Protein AF-A0A858B2Z7-F1 (afdb_monomer)

Secondary structure (DSSP, 8-state):
---SSS--TT--------HHHHHHHHH-TTS-HHHHHHHHTS-HHHHHHHHHHH-S-----TTB-TTTSSSB--TT-HHHHHTT--HHHHHHHHHHHHHHHHHHHHHHHHHHHHHHHHH--

Nearest PDB structures (foldseek):
  1hlv-assembly1_A  TM=4.434E-01  e=2.463E+00  Homo sapiens
  6kju-assembly1_B  TM=4.872E-01  e=6.370E+00  Vibrio cholerae

Foldseek 3Di:
DDDPPPPDDDDDPLPPQDPVLLCLQLVCLPDQLPVSCVVVVHDSVNSLVSCQQQNNHDDEDPQAARPPNPHGQDPVDPSSVNNRHHPVVVVVVVVVSVVSVVVVVVVVVVVVVVCVVVVVD

Mean predicted aligned error: 7.77 Å

Structure (mmCIF, N/CA/C/O backbone):
data_AF-A0A858B2Z7-F1
#
_entry.id   AF-A0A858B2Z7-F1
#
loop_
_atom_site.group_PDB
_atom_site.id
_atom_site.type_symbol
_atom_site.label_atom_id
_atom_site.label_alt_id
_atom_site.label_comp_id
_atom_site.label_asym_id
_atom_site.label_entity_id
_atom_site.label_seq_id
_atom_site.pdbx_PDB_ins_code
_atom_site.Cartn_x
_atom_site.Cartn_y
_atom_site.Cartn_z
_atom_site.occupancy
_atom_site.B_iso_or_equiv
_atom_site.auth_seq_id
_atom_site.auth_comp_id
_atom_site.auth_asym_id
_atom_site.auth_atom_id
_atom_site.pdbx_PDB_model_num
ATOM 1 N N . MET A 1 1 ? 9.906 7.154 -37.106 1.00 36.66 1 MET A N 1
ATOM 2 C CA . MET A 1 1 ? 9.265 6.610 -35.890 1.00 36.66 1 MET A CA 1
ATOM 3 C C . MET A 1 1 ? 10.214 5.621 -35.232 1.00 36.66 1 MET A C 1
ATOM 5 O O . MET A 1 1 ? 10.042 4.419 -35.367 1.00 36.66 1 MET A O 1
ATOM 9 N N . ARG A 1 2 ? 11.274 6.141 -34.611 1.00 32.12 2 ARG A N 1
ATOM 10 C CA . ARG A 1 2 ? 12.321 5.376 -33.931 1.00 32.12 2 ARG A CA 1
ATOM 11 C C . ARG A 1 2 ? 12.577 6.045 -32.583 1.00 32.12 2 ARG A C 1
ATOM 13 O O . ARG A 1 2 ? 12.769 7.254 -32.550 1.00 32.12 2 ARG A O 1
ATOM 20 N N . ASP A 1 3 ? 12.542 5.241 -31.527 1.00 36.62 3 ASP A N 1
ATOM 21 C CA . ASP A 1 3 ? 13.436 5.346 -30.371 1.00 36.62 3 ASP A CA 1
ATOM 22 C C . ASP A 1 3 ? 13.453 6.656 -29.569 1.00 36.62 3 ASP A C 1
ATOM 24 O O . ASP A 1 3 ? 14.503 7.248 -29.340 1.00 36.62 3 ASP A O 1
ATOM 28 N N . GLU A 1 4 ? 12.307 7.049 -29.010 1.00 31.25 4 GLU A N 1
ATOM 29 C CA . GLU A 1 4 ? 12.247 8.099 -27.974 1.00 31.25 4 GLU A CA 1
ATOM 30 C C . GLU A 1 4 ? 12.200 7.523 -26.541 1.00 31.25 4 GLU A C 1
ATOM 32 O O . GLU A 1 4 ? 11.668 8.129 -25.618 1.00 31.25 4 GLU A O 1
ATOM 37 N N . TRP A 1 5 ? 12.742 6.317 -26.333 1.00 39.81 5 TRP A N 1
ATOM 38 C CA . TRP A 1 5 ? 12.810 5.665 -25.011 1.00 39.81 5 TRP A CA 1
ATOM 39 C C . TRP A 1 5 ? 14.225 5.622 -24.408 1.00 39.81 5 TRP A C 1
ATOM 41 O O . TRP A 1 5 ? 14.394 5.192 -23.267 1.00 39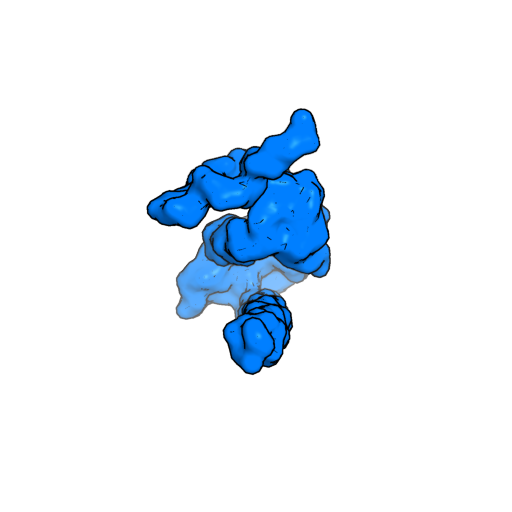.81 5 TRP A O 1
ATOM 51 N N . ALA A 1 6 ? 15.249 6.093 -25.131 1.00 36.28 6 ALA A N 1
ATOM 52 C CA . ALA A 1 6 ? 16.652 5.874 -24.760 1.00 36.28 6 ALA A CA 1
ATOM 53 C C . ALA A 1 6 ? 17.392 7.075 -24.124 1.00 36.28 6 ALA A C 1
ATOM 55 O O . ALA A 1 6 ? 18.530 6.913 -23.687 1.00 36.28 6 ALA A O 1
ATOM 56 N N . LEU A 1 7 ? 16.793 8.267 -23.997 1.00 41.19 7 LEU A N 1
ATOM 57 C CA . LEU A 1 7 ? 17.531 9.479 -23.586 1.00 41.19 7 LEU A CA 1
ATOM 58 C C . LEU A 1 7 ? 16.999 10.162 -22.322 1.00 41.19 7 LEU A C 1
ATOM 60 O O . LEU A 1 7 ? 16.678 11.349 -22.329 1.00 41.19 7 LEU A O 1
ATOM 64 N N . ARG A 1 8 ? 16.977 9.447 -21.188 1.00 36.22 8 ARG A N 1
ATOM 65 C CA . ARG A 1 8 ? 16.956 10.123 -19.875 1.00 36.22 8 ARG A CA 1
ATOM 66 C C . ARG A 1 8 ? 17.483 9.277 -18.711 1.00 36.22 8 ARG A C 1
ATOM 68 O O . ARG A 1 8 ? 16.829 9.102 -17.686 1.00 36.22 8 ARG A O 1
ATOM 75 N N . LYS A 1 9 ? 18.735 8.818 -18.816 1.00 42.41 9 LYS A N 1
ATOM 76 C CA . LYS A 1 9 ? 19.550 8.568 -17.614 1.00 42.41 9 LYS A CA 1
ATOM 77 C C . LYS A 1 9 ? 19.737 9.914 -16.896 1.00 42.41 9 LYS A C 1
ATOM 79 O O . LYS A 1 9 ? 20.405 10.786 -17.436 1.00 42.41 9 LYS A O 1
ATOM 84 N N . GLY A 1 10 ? 19.150 10.104 -15.708 1.00 40.81 10 GLY A N 1
ATOM 85 C CA . GLY A 1 10 ? 19.664 11.122 -14.775 1.00 40.81 10 GLY A CA 1
ATOM 86 C C . GLY A 1 10 ? 18.699 12.007 -13.984 1.00 40.81 10 GLY A C 1
ATOM 87 O O . GLY A 1 10 ? 19.189 12.796 -13.189 1.00 40.81 10 GLY A O 1
ATOM 88 N N . ARG A 1 11 ? 17.368 11.911 -14.102 1.00 43.88 11 ARG A N 1
ATOM 89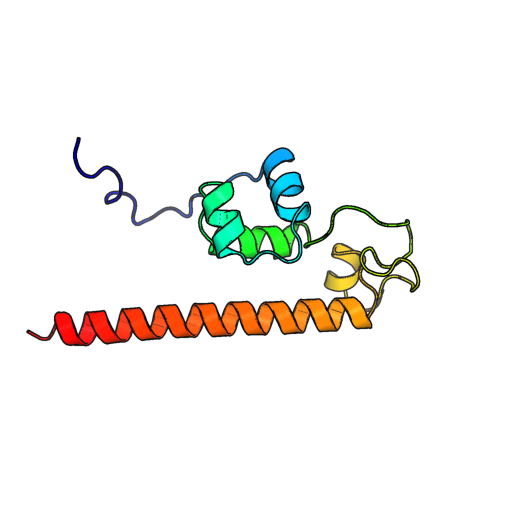 C CA . ARG A 1 11 ? 16.459 12.590 -13.153 1.00 43.88 11 ARG A CA 1
ATOM 90 C C . ARG A 1 11 ? 15.270 11.696 -12.851 1.00 43.88 11 ARG A C 1
ATOM 92 O O . ARG A 1 11 ? 14.510 11.377 -13.757 1.00 43.88 11 ARG A O 1
ATOM 99 N N . SER A 1 12 ? 15.137 11.293 -11.585 1.00 49.38 12 SER A N 1
ATOM 100 C CA . SER A 1 12 ? 13.934 10.654 -11.050 1.00 49.38 12 SER A CA 1
ATOM 101 C C . SER A 1 12 ? 12.730 11.485 -11.484 1.00 49.38 12 SER A C 1
ATOM 103 O O . SER A 1 12 ? 12.541 12.604 -11.006 1.00 49.38 12 SER A O 1
ATOM 105 N N . SER A 1 13 ? 11.972 10.989 -12.462 1.00 49.50 13 SER A N 1
ATOM 106 C CA . SER A 1 13 ? 10.706 11.581 -12.863 1.00 49.50 13 SER A CA 1
ATOM 107 C C . SER A 1 13 ? 9.758 11.375 -11.690 1.00 49.50 13 SER A C 1
ATOM 109 O O . SER A 1 13 ? 9.119 10.328 -11.573 1.00 49.50 13 SER A O 1
ATOM 111 N N . TYR A 1 14 ? 9.741 12.328 -10.762 1.00 54.19 14 TYR A N 1
ATOM 112 C CA . TYR A 1 14 ? 8.773 12.341 -9.682 1.00 54.19 14 TYR A CA 1
ATOM 113 C C . TYR A 1 14 ? 7.405 12.549 -10.329 1.00 54.19 14 TYR A C 1
ATOM 115 O O . TYR A 1 14 ? 7.002 13.674 -10.613 1.00 54.19 14 TYR A O 1
ATOM 123 N N . VAL A 1 15 ? 6.736 11.447 -10.667 1.00 64.38 15 VAL A N 1
ATOM 124 C CA . VAL A 1 15 ? 5.371 11.483 -11.179 1.00 64.38 15 VAL A CA 1
ATOM 125 C C . VAL A 1 15 ? 4.524 12.060 -10.056 1.00 64.38 15 VAL A C 1
ATOM 127 O O . VAL A 1 15 ? 4.416 11.459 -8.984 1.00 64.38 15 VAL A O 1
ATOM 130 N N . LEU A 1 16 ? 3.970 13.250 -10.277 1.00 81.69 16 LEU A N 1
ATOM 131 C CA . LEU A 1 16 ? 2.956 13.802 -9.393 1.00 81.69 16 LEU A CA 1
ATOM 132 C C . LEU A 1 16 ? 1.717 12.918 -9.537 1.00 81.69 16 LEU A C 1
ATOM 134 O O . LEU A 1 16 ? 1.080 12.893 -10.586 1.00 81.69 16 LEU A O 1
ATOM 138 N N . TRP A 1 17 ? 1.428 12.136 -8.500 1.00 90.12 17 TRP A N 1
ATOM 139 C CA . TRP A 1 17 ? 0.250 11.280 -8.457 1.00 90.12 17 TRP A CA 1
ATOM 140 C C . TRP A 1 17 ? -0.993 12.154 -8.339 1.00 90.12 17 TRP A C 1
ATOM 142 O O . TRP A 1 17 ? -1.188 12.804 -7.314 1.00 90.12 17 TRP A O 1
ATOM 152 N N . THR A 1 18 ? -1.807 12.176 -9.393 1.00 93.56 18 THR A N 1
ATOM 153 C CA . THR A 1 18 ? -3.110 12.845 -9.365 1.00 93.56 18 THR A CA 1
ATOM 154 C C . THR A 1 18 ? -4.100 12.029 -8.538 1.00 93.56 18 THR A C 1
ATOM 156 O O . THR A 1 18 ? -3.950 10.811 -8.398 1.00 93.56 18 THR A O 1
ATOM 159 N N . ASP A 1 19 ? -5.150 12.674 -8.034 1.00 92.94 19 ASP A N 1
ATOM 160 C CA . ASP A 1 19 ? -6.201 11.983 -7.280 1.00 92.94 19 ASP A CA 1
ATOM 161 C C . ASP A 1 19 ? -6.843 10.852 -8.088 1.00 92.94 19 ASP A C 1
ATOM 163 O O . ASP A 1 19 ? -7.172 9.806 -7.537 1.00 92.94 19 ASP A O 1
ATOM 167 N N . GLU A 1 20 ? -6.964 11.017 -9.409 1.00 94.06 20 GLU A N 1
ATOM 168 C CA . GLU A 1 20 ? -7.474 9.960 -10.282 1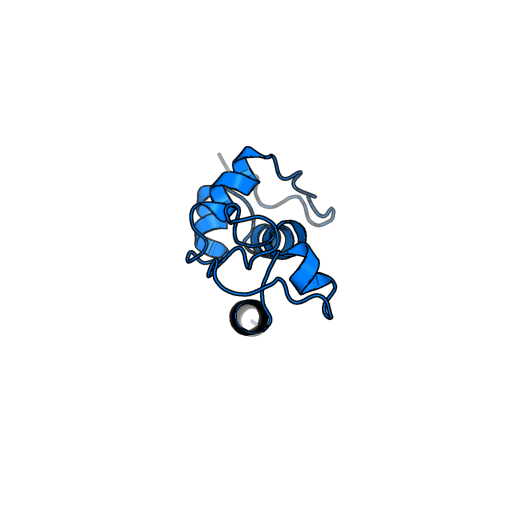.00 94.06 20 GLU A CA 1
ATOM 169 C C . GLU A 1 20 ? -6.539 8.749 -10.321 1.00 94.06 20 GLU A C 1
ATOM 171 O O . GLU A 1 20 ? -6.999 7.618 -10.189 1.00 94.06 20 GLU A O 1
ATOM 176 N N . MET A 1 21 ? -5.224 8.961 -10.419 1.00 95.19 21 MET A N 1
ATOM 177 C CA . MET A 1 21 ? -4.260 7.859 -10.368 1.00 95.19 21 MET A CA 1
ATOM 178 C C . MET A 1 21 ? -4.307 7.135 -9.020 1.00 95.19 21 MET A C 1
ATOM 180 O O . MET A 1 21 ? -4.230 5.906 -8.975 1.00 95.19 21 MET A O 1
ATOM 184 N N . ILE A 1 22 ? -4.454 7.883 -7.922 1.00 95.44 22 ILE A N 1
ATOM 185 C CA . ILE A 1 22 ? -4.566 7.315 -6.574 1.00 95.44 22 ILE A CA 1
ATOM 186 C C . ILE A 1 22 ? -5.840 6.471 -6.468 1.00 95.44 22 ILE A C 1
ATOM 188 O O . ILE A 1 22 ? -5.759 5.311 -6.061 1.00 95.44 22 ILE A O 1
ATOM 192 N N . ARG A 1 23 ? -6.989 7.000 -6.912 1.00 95.56 23 ARG A N 1
ATOM 193 C CA . ARG A 1 23 ? -8.262 6.264 -6.940 1.00 95.56 23 ARG A CA 1
ATOM 194 C C . ARG A 1 23 ? -8.164 4.995 -7.777 1.00 95.56 23 ARG A C 1
ATOM 196 O O . ARG A 1 23 ? -8.551 3.935 -7.302 1.00 95.56 23 ARG A O 1
ATOM 203 N N . ARG A 1 24 ? -7.595 5.071 -8.982 1.00 95.25 24 ARG A N 1
ATOM 204 C CA . ARG A 1 24 ? -7.398 3.912 -9.869 1.00 95.25 24 ARG A CA 1
ATOM 205 C C . ARG A 1 24 ? -6.510 2.843 -9.241 1.00 95.25 24 ARG A C 1
ATOM 207 O O . ARG A 1 24 ? -6.845 1.665 -9.285 1.00 95.25 24 ARG A O 1
ATOM 214 N N . MET A 1 25 ? -5.414 3.246 -8.598 1.00 95.94 25 MET A N 1
ATOM 215 C CA . MET A 1 25 ? -4.543 2.323 -7.866 1.00 95.94 25 MET A CA 1
ATOM 216 C C . MET A 1 25 ? -5.274 1.639 -6.699 1.00 95.94 25 MET A C 1
ATOM 218 O O . MET A 1 25 ? -5.025 0.463 -6.433 1.00 95.94 25 MET A O 1
ATOM 222 N N . GLN A 1 26 ? -6.133 2.370 -5.984 1.00 96.25 26 GLN A N 1
ATOM 223 C CA . GLN A 1 26 ? -6.866 1.871 -4.815 1.00 96.25 26 GLN A CA 1
ATOM 224 C C . GLN A 1 26 ? -8.142 1.097 -5.175 1.00 96.25 26 GLN A C 1
ATOM 226 O O . GLN A 1 26 ? -8.618 0.328 -4.347 1.00 96.25 26 GLN A O 1
ATOM 231 N N . ALA A 1 27 ? -8.669 1.259 -6.392 1.00 95.25 27 ALA A N 1
ATOM 232 C CA . ALA A 1 27 ? -9.825 0.514 -6.894 1.00 95.25 27 ALA A CA 1
ATOM 233 C C . ALA A 1 27 ? -9.541 -0.989 -7.056 1.00 95.25 27 ALA A C 1
ATOM 235 O O . ALA A 1 27 ? -10.466 -1.793 -7.003 1.00 95.25 27 ALA A O 1
ATOM 236 N N . TYR A 1 28 ? -8.267 -1.358 -7.220 1.00 92.31 28 TYR A N 1
ATOM 237 C CA . TYR A 1 28 ? -7.822 -2.739 -7.417 1.00 92.31 28 TYR A CA 1
ATOM 238 C C . TYR A 1 28 ? -6.698 -3.102 -6.429 1.00 92.31 28 TYR A C 1
ATOM 240 O O . TYR A 1 28 ? -5.525 -3.238 -6.810 1.00 92.31 28 TYR A O 1
ATOM 248 N N . PRO A 1 29 ? -7.001 -3.206 -5.121 1.00 93.06 29 PRO A N 1
ATOM 249 C CA . PRO A 1 29 ? -6.000 -3.457 -4.086 1.00 93.06 29 PRO A CA 1
ATOM 250 C C . PRO A 1 29 ? -5.304 -4.821 -4.242 1.00 93.06 29 PRO A C 1
ATOM 252 O O . PRO A 1 29 ? -4.159 -4.998 -3.815 1.00 93.06 29 PRO A O 1
ATOM 255 N N . GLU A 1 30 ? -5.960 -5.799 -4.853 1.00 93.38 30 GLU A N 1
ATOM 256 C CA . GLU A 1 30 ? -5.446 -7.137 -5.130 1.00 93.38 30 GLU A CA 1
ATOM 257 C C . GLU A 1 30 ? -4.412 -7.170 -6.258 1.00 93.38 30 GLU A C 1
ATOM 259 O O . GLU A 1 30 ? -3.480 -7.971 -6.155 1.00 93.38 30 GLU A O 1
ATOM 264 N N . ARG A 1 31 ? -4.516 -6.276 -7.254 1.00 95.12 31 ARG A N 1
ATOM 265 C CA . ARG A 1 31 ? -3.616 -6.238 -8.416 1.00 95.12 31 ARG A CA 1
ATOM 266 C C . ARG A 1 31 ? -2.163 -5.988 -8.030 1.00 95.12 31 ARG A C 1
ATOM 268 O O . ARG A 1 31 ? -1.829 -5.254 -7.084 1.00 95.12 31 ARG A O 1
ATOM 275 N N . THR A 1 32 ? -1.271 -6.578 -8.808 1.00 93.88 32 THR A N 1
ATOM 276 C CA . THR A 1 32 ? 0.171 -6.389 -8.695 1.00 93.88 32 THR A CA 1
ATOM 277 C C . THR A 1 32 ? 0.565 -4.957 -9.061 1.00 93.88 32 THR A C 1
ATOM 279 O O . THR A 1 32 ? -0.150 -4.224 -9.749 1.00 93.88 32 THR A O 1
ATOM 282 N N . ALA A 1 33 ? 1.748 -4.534 -8.611 1.00 93.94 33 ALA A N 1
ATOM 283 C CA . ALA A 1 33 ? 2.288 -3.234 -9.002 1.00 93.94 33 ALA A CA 1
ATOM 284 C C . ALA A 1 33 ? 2.536 -3.132 -10.519 1.00 93.94 33 ALA A C 1
ATOM 286 O O . ALA A 1 33 ? 2.497 -2.030 -11.055 1.00 93.94 33 ALA A O 1
ATOM 287 N N . ALA A 1 34 ? 2.790 -4.256 -11.199 1.00 92.88 34 ALA A N 1
ATOM 288 C CA . ALA A 1 34 ? 3.019 -4.303 -12.640 1.00 92.88 34 ALA A CA 1
ATOM 289 C C . ALA A 1 34 ? 1.734 -4.063 -13.444 1.00 92.88 34 ALA A C 1
ATOM 291 O O . ALA A 1 34 ? 1.750 -3.272 -14.382 1.00 92.88 34 ALA A O 1
ATOM 292 N N . GLU A 1 35 ? 0.619 -4.672 -13.040 1.00 95.25 35 GLU A N 1
ATOM 293 C CA . GLU A 1 35 ? -0.679 -4.486 -13.706 1.00 95.25 35 GLU A CA 1
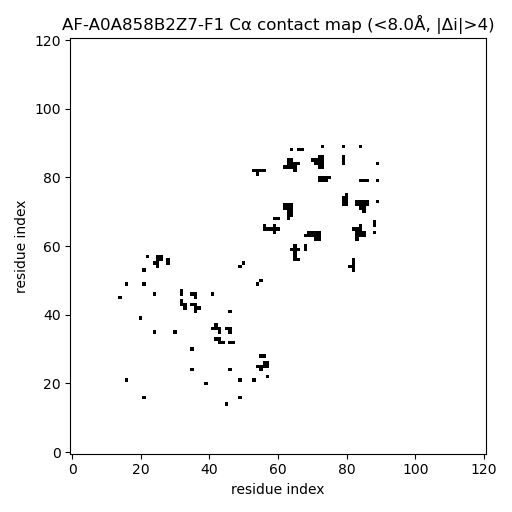ATOM 294 C C . GLU A 1 35 ? -1.166 -3.040 -13.591 1.00 95.25 35 GLU A C 1
ATOM 296 O O . GLU A 1 35 ? -1.517 -2.419 -14.592 1.00 95.25 35 GLU A O 1
ATOM 301 N N . ILE A 1 36 ? -1.102 -2.459 -12.388 1.00 95.94 36 ILE A N 1
ATOM 302 C CA . ILE A 1 36 ? -1.471 -1.051 -12.177 1.00 95.94 36 ILE A CA 1
ATOM 303 C C . ILE A 1 36 ? -0.526 -0.119 -12.940 1.00 95.94 36 ILE A C 1
ATOM 305 O O . ILE A 1 36 ? -0.955 0.891 -13.491 1.00 95.94 36 ILE A O 1
ATOM 309 N N . ALA A 1 37 ? 0.767 -0.441 -12.979 1.00 94.38 37 ALA A N 1
ATOM 310 C CA . ALA A 1 37 ? 1.745 0.343 -13.720 1.00 94.38 37 ALA A CA 1
ATOM 311 C C . ALA A 1 37 ? 1.452 0.354 -15.225 1.00 94.38 37 ALA A C 1
ATOM 313 O O . ALA A 1 37 ? 1.546 1.414 -15.841 1.00 94.38 37 ALA A O 1
ATOM 314 N N . ALA A 1 38 ? 1.054 -0.787 -15.795 1.00 94.50 38 ALA A N 1
ATOM 315 C CA . ALA A 1 38 ? 0.645 -0.883 -17.191 1.00 94.50 38 ALA A CA 1
ATOM 316 C C . ALA A 1 38 ? -0.622 -0.055 -17.470 1.00 94.50 38 ALA A C 1
ATOM 318 O O . ALA A 1 38 ? -0.642 0.713 -18.432 1.00 94.50 38 ALA A O 1
ATOM 319 N N . GLU A 1 39 ? -1.636 -0.145 -16.601 1.00 94.69 39 GLU A N 1
ATOM 320 C CA . GLU A 1 39 ? -2.876 0.640 -16.711 1.00 94.69 39 GLU A CA 1
ATOM 321 C C . GLU A 1 39 ? -2.603 2.151 -16.650 1.00 94.69 39 GLU A C 1
ATOM 323 O O . GLU A 1 39 ? -3.069 2.912 -17.496 1.00 94.69 39 GLU A O 1
ATOM 328 N N . LEU A 1 40 ? -1.800 2.587 -15.676 1.00 93.44 40 LEU A N 1
ATOM 329 C CA . LEU A 1 40 ? -1.509 4.001 -15.425 1.00 93.44 40 LEU A CA 1
ATOM 330 C C . LEU A 1 40 ? -0.331 4.548 -16.242 1.00 93.44 40 LEU A C 1
ATOM 332 O O . LEU A 1 40 ? 0.005 5.724 -16.105 1.00 93.44 40 LEU A O 1
ATOM 336 N N . ARG A 1 41 ? 0.309 3.715 -17.073 1.00 92.50 41 ARG A N 1
ATOM 337 C CA . ARG A 1 41 ? 1.513 4.050 -17.856 1.00 92.50 41 ARG A CA 1
ATOM 338 C C . ARG A 1 41 ? 2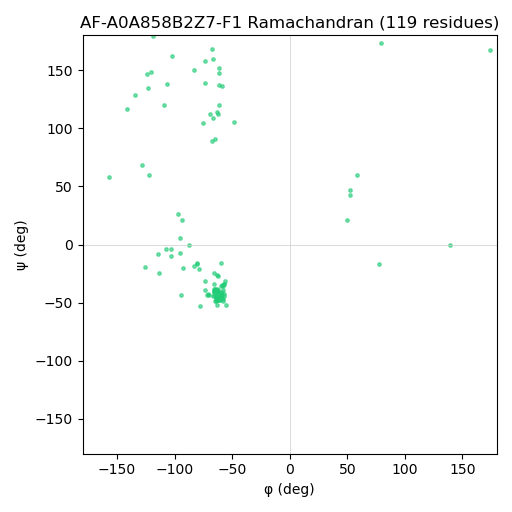.645 4.644 -17.002 1.00 92.50 41 ARG A C 1
ATOM 340 O O . ARG A 1 41 ? 3.315 5.596 -17.398 1.00 92.50 41 ARG A O 1
ATOM 347 N N . VAL A 1 42 ? 2.870 4.069 -15.822 1.00 91.88 42 VAL A N 1
ATOM 348 C CA . VAL A 1 42 ? 3.978 4.411 -14.909 1.00 91.88 42 VAL A CA 1
ATOM 349 C C . VAL A 1 42 ? 4.887 3.202 -14.693 1.00 91.88 42 VAL A C 1
ATOM 351 O O . VAL A 1 42 ? 4.647 2.126 -15.226 1.00 91.88 42 VAL A O 1
ATOM 354 N N . THR A 1 43 ? 5.952 3.342 -13.900 1.00 91.62 43 THR A N 1
ATOM 355 C CA . THR A 1 43 ? 6.786 2.187 -13.534 1.00 91.62 43 THR A CA 1
ATOM 356 C C . THR A 1 43 ? 6.181 1.414 -12.352 1.00 91.62 43 THR A C 1
ATOM 358 O O . THR A 1 43 ? 5.602 2.031 -11.451 1.00 91.62 43 THR A O 1
ATOM 361 N N . PRO A 1 44 ? 6.391 0.086 -12.247 1.00 93.00 44 PRO A N 1
ATOM 362 C CA . PRO A 1 44 ? 5.972 -0.683 -11.068 1.00 93.00 44 PRO A CA 1
ATOM 363 C C . PRO A 1 44 ? 6.556 -0.139 -9.755 1.00 93.00 44 PRO A C 1
ATOM 365 O O . PRO A 1 44 ? 5.917 -0.196 -8.706 1.00 93.00 44 PRO A O 1
ATOM 368 N N . SER A 1 45 ? 7.761 0.447 -9.802 1.00 91.62 45 SER A N 1
ATOM 369 C CA . SER A 1 45 ? 8.361 1.092 -8.629 1.00 91.62 45 SER A CA 1
ATOM 370 C C . SER A 1 45 ? 7.582 2.327 -8.188 1.00 91.62 45 SER A C 1
ATOM 372 O O . SER A 1 45 ? 7.374 2.508 -6.990 1.00 91.62 45 SER A O 1
ATOM 374 N N . ALA A 1 46 ? 7.101 3.145 -9.131 1.00 92.81 46 ALA A N 1
ATOM 375 C CA . ALA A 1 46 ? 6.264 4.298 -8.814 1.00 92.81 46 ALA A CA 1
ATOM 376 C C . ALA A 1 46 ? 4.979 3.873 -8.085 1.00 92.81 46 ALA A C 1
ATOM 378 O O . ALA A 1 46 ? 4.626 4.493 -7.084 1.00 92.81 46 ALA A O 1
ATOM 379 N N . VAL A 1 47 ? 4.339 2.777 -8.511 1.00 94.12 47 VAL A N 1
ATOM 380 C CA . VAL A 1 47 ? 3.150 2.222 -7.836 1.00 94.12 47 VAL A CA 1
ATOM 381 C C . VAL A 1 47 ? 3.474 1.761 -6.414 1.00 94.12 47 VAL A C 1
ATOM 383 O O . VAL A 1 47 ? 2.745 2.090 -5.480 1.00 94.12 47 VAL A O 1
ATOM 386 N N . ARG A 1 48 ? 4.588 1.048 -6.198 1.00 93.50 48 ARG A N 1
ATOM 387 C CA . ARG A 1 48 ? 5.007 0.641 -4.840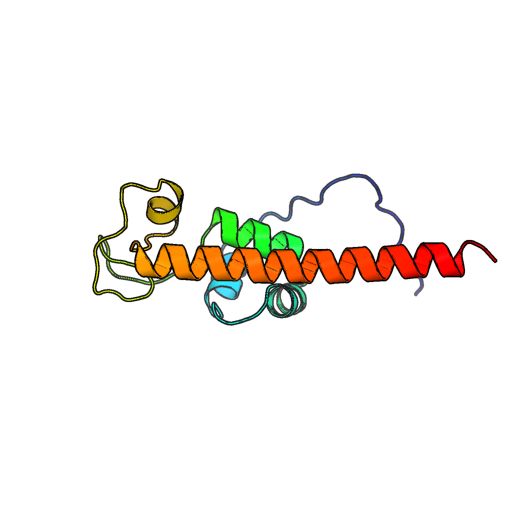 1.00 93.50 48 ARG A CA 1
ATOM 388 C C . ARG A 1 48 ? 5.244 1.846 -3.926 1.00 93.50 48 ARG A C 1
ATOM 390 O O . ARG A 1 48 ? 4.783 1.853 -2.783 1.00 93.50 48 ARG A O 1
ATOM 397 N N . HIS A 1 49 ? 5.911 2.888 -4.426 1.00 92.62 49 HIS A N 1
ATOM 398 C CA . HIS A 1 49 ? 6.111 4.131 -3.674 1.00 92.62 49 HIS A CA 1
ATOM 399 C C . HIS A 1 49 ? 4.791 4.862 -3.396 1.00 92.62 49 HIS A C 1
ATOM 401 O O . HIS A 1 49 ? 4.590 5.364 -2.290 1.00 92.62 49 HIS A O 1
ATOM 407 N N . ALA A 1 50 ? 3.859 4.869 -4.347 1.00 94.00 50 ALA A N 1
ATOM 408 C CA . ALA A 1 50 ? 2.528 5.426 -4.143 1.00 94.00 50 ALA A CA 1
ATOM 409 C C . ALA A 1 50 ? 1.748 4.657 -3.075 1.00 94.00 50 ALA A C 1
ATOM 411 O O . ALA A 1 50 ? 1.240 5.272 -2.142 1.00 94.00 50 ALA A O 1
ATOM 412 N N . ARG A 1 51 ? 1.761 3.320 -3.099 1.00 95.06 51 ARG A N 1
ATOM 413 C CA . ARG A 1 51 ? 1.174 2.485 -2.035 1.00 95.06 51 ARG A CA 1
ATOM 414 C C . ARG A 1 51 ? 1.827 2.739 -0.677 1.00 95.06 51 ARG A C 1
ATOM 416 O O . ARG A 1 51 ? 1.154 2.703 0.349 1.00 95.06 51 ARG A O 1
ATOM 423 N N . GLN A 1 52 ? 3.133 3.004 -0.622 1.00 93.38 52 GLN A N 1
ATOM 424 C CA . GLN A 1 52 ? 3.817 3.432 0.608 1.00 93.38 52 GLN A CA 1
ATOM 425 C C . GLN A 1 52 ? 3.304 4.784 1.117 1.00 93.38 52 GLN A C 1
ATOM 427 O O . GLN A 1 52 ? 3.158 4.991 2.328 1.00 93.38 52 GLN A O 1
ATOM 432 N N . ARG A 1 53 ? 3.009 5.707 0.204 1.00 93.50 53 ARG A N 1
ATOM 433 C CA . ARG A 1 53 ? 2.539 7.044 0.547 1.00 93.50 53 ARG A CA 1
ATOM 434 C C . ARG A 1 53 ? 1.064 7.070 0.939 1.00 93.50 53 ARG A C 1
ATOM 436 O O . ARG A 1 53 ? 0.774 7.578 2.015 1.00 93.50 53 ARG A O 1
ATOM 443 N N . TYR A 1 54 ? 0.186 6.530 0.105 1.00 93.50 54 TYR A N 1
ATOM 444 C CA . TYR A 1 54 ? -1.269 6.687 0.193 1.00 93.50 54 TYR A CA 1
ATOM 445 C C . TYR A 1 54 ? -1.986 5.463 0.771 1.00 93.50 54 TYR A C 1
ATOM 447 O O . TYR A 1 54 ? -3.168 5.533 1.079 1.00 93.50 54 TYR A O 1
ATOM 455 N N . GLY A 1 55 ? -1.283 4.341 0.940 1.00 95.19 55 GLY A N 1
ATOM 456 C CA . GLY A 1 55 ? -1.915 3.072 1.284 1.00 95.19 55 GLY A CA 1
ATOM 457 C C . GLY A 1 55 ? -2.552 2.396 0.069 1.00 95.19 55 GLY A C 1
ATOM 458 O O . GLY A 1 55 ? -2.575 2.930 -1.040 1.00 95.19 55 GLY A O 1
ATOM 459 N N . ARG A 1 56 ? -3.020 1.166 0.281 1.00 95.50 56 ARG A N 1
ATOM 460 C CA . ARG A 1 56 ? -3.595 0.303 -0.762 1.00 95.50 56 ARG A CA 1
ATOM 461 C C . ARG A 1 56 ? -5.118 0.433 -0.878 1.00 95.50 56 ARG A C 1
ATOM 463 O O . ARG A 1 56 ? -5.664 0.095 -1.916 1.00 95.50 56 ARG A O 1
ATOM 470 N N . PHE A 1 57 ? -5.769 0.932 0.166 1.00 95.19 57 PHE A N 1
ATOM 471 C CA . PHE A 1 57 ? -7.222 0.985 0.303 1.00 95.19 57 PHE A CA 1
ATOM 472 C C . PHE A 1 57 ? -7.677 2.438 0.456 1.00 95.19 57 PHE A C 1
ATOM 474 O O . PHE A 1 57 ? -6.933 3.248 1.013 1.00 95.19 57 PHE A O 1
ATOM 481 N N . SER A 1 58 ? -8.874 2.752 -0.038 1.00 90.88 58 SER A N 1
ATOM 482 C CA . SER A 1 58 ? -9.445 4.107 -0.044 1.00 90.88 58 SER A CA 1
ATOM 483 C C . SER A 1 58 ? -10.680 4.274 0.845 1.00 90.88 58 SER A C 1
ATOM 485 O O . SER A 1 58 ? -10.953 5.385 1.286 1.00 90.88 58 SER A O 1
ATOM 487 N N . THR A 1 59 ? -11.417 3.197 1.126 1.00 87.62 59 THR A N 1
ATOM 488 C CA . THR A 1 59 ? -12.736 3.239 1.779 1.00 87.62 59 THR A CA 1
ATOM 489 C C . THR A 1 59 ? -12.771 2.415 3.059 1.00 87.62 59 THR A C 1
ATOM 491 O O . THR A 1 59 ? -12.339 1.267 3.046 1.00 87.62 59 THR A O 1
ATOM 494 N N . GLY A 1 60 ? -13.337 2.962 4.136 1.00 85.12 60 GLY A N 1
ATOM 495 C CA . GLY A 1 60 ? -13.621 2.240 5.381 1.00 85.12 60 GLY A CA 1
ATOM 496 C C . GLY A 1 60 ? -14.142 3.172 6.475 1.00 85.12 60 GLY A C 1
ATOM 497 O O . GLY A 1 60 ? -14.054 4.394 6.333 1.00 85.12 60 GLY A O 1
ATOM 498 N N . THR A 1 61 ? -14.669 2.608 7.560 1.00 88.06 61 THR A N 1
ATOM 499 C CA . THR A 1 61 ? -15.272 3.376 8.657 1.00 88.06 61 THR A CA 1
ATOM 500 C C . THR A 1 61 ? -14.203 4.070 9.502 1.00 88.06 61 THR A C 1
ATOM 502 O O . THR A 1 61 ? -13.123 3.527 9.770 1.00 88.06 61 THR A O 1
ATOM 505 N N . ASP A 1 62 ? -14.463 5.315 9.904 1.00 88.06 62 ASP A N 1
ATOM 506 C CA . ASP A 1 62 ? -13.550 6.105 10.735 1.00 88.06 62 ASP A CA 1
ATOM 507 C C . ASP A 1 62 ? -13.305 5.452 12.101 1.00 88.06 62 ASP A C 1
ATOM 509 O O . ASP A 1 62 ? -14.197 4.884 12.723 1.00 88.06 62 ASP A O 1
ATOM 513 N N . GLY A 1 63 ? -12.042 5.457 12.540 1.00 88.69 63 GLY A N 1
ATOM 514 C CA . GLY A 1 63 ? -11.593 4.756 13.751 1.00 88.69 63 GLY A CA 1
ATOM 515 C C . GLY A 1 63 ? -11.403 3.238 13.600 1.00 88.69 63 GLY A C 1
ATOM 516 O O . GLY A 1 63 ? -10.680 2.636 14.400 1.00 88.69 63 GLY A O 1
ATOM 517 N N . LEU A 1 64 ? -11.957 2.621 12.552 1.00 96.62 64 LEU A N 1
ATOM 518 C CA . LEU A 1 64 ? -11.812 1.195 12.265 1.00 96.62 64 LEU A CA 1
ATOM 519 C C . LEU A 1 64 ? -10.803 0.926 11.143 1.00 96.62 64 LEU A C 1
ATOM 521 O O . LEU A 1 64 ? -10.382 1.798 10.380 1.00 96.62 64 LEU A O 1
ATOM 525 N N . CYS A 1 65 ? -10.358 -0.326 11.093 1.00 97.44 65 CYS A N 1
ATOM 526 C CA . CYS A 1 65 ? -9.472 -0.834 10.064 1.00 97.44 65 CYS A CA 1
ATOM 527 C C . CYS A 1 65 ? -10.133 -0.737 8.688 1.00 97.44 65 CYS A C 1
ATOM 529 O O . CYS A 1 65 ? -11.099 -1.448 8.432 1.00 97.44 65 CYS A O 1
ATOM 531 N N . ILE A 1 66 ? -9.520 0.007 7.771 1.00 96.44 66 ILE A N 1
ATOM 532 C CA . ILE A 1 66 ? -10.016 0.247 6.409 1.00 96.44 66 ILE A CA 1
ATOM 533 C C . ILE A 1 66 ? -10.202 -1.032 5.569 1.00 96.44 66 ILE A C 1
ATOM 535 O O . ILE A 1 66 ? -10.856 -1.014 4.539 1.00 96.44 66 ILE A O 1
ATOM 539 N N . VAL A 1 67 ? -9.610 -2.155 5.988 1.00 96.00 67 VAL A N 1
ATOM 540 C CA . VAL A 1 67 ? -9.690 -3.437 5.265 1.00 96.00 67 VAL A CA 1
ATOM 541 C C . VAL A 1 67 ? -10.803 -4.337 5.783 1.00 96.00 67 VAL A C 1
ATOM 543 O O . VAL A 1 67 ? -11.464 -4.998 4.995 1.00 96.00 67 VAL A O 1
ATOM 546 N N . CYS A 1 68 ? -10.950 -4.444 7.105 1.00 95.81 68 CYS A N 1
ATOM 547 C CA . CYS A 1 68 ? -11.845 -5.437 7.709 1.00 95.81 68 CYS A CA 1
ATOM 548 C C . CYS A 1 68 ? -13.026 -4.823 8.453 1.00 95.81 68 CYS A C 1
ATOM 550 O O . CYS A 1 68 ? -13.851 -5.573 8.952 1.00 95.81 68 CYS A O 1
ATOM 552 N N . ASP A 1 69 ? -13.029 -3.502 8.621 1.00 96.06 69 ASP A N 1
ATOM 553 C CA . ASP A 1 69 ? -14.085 -2.691 9.232 1.00 96.06 69 ASP A CA 1
ATOM 554 C C . ASP A 1 69 ? -14.608 -3.158 10.602 1.00 96.06 69 ASP A C 1
ATOM 556 O O . ASP A 1 69 ? -15.698 -2.811 11.027 1.00 96.06 69 ASP A O 1
ATOM 560 N N . ALA A 1 70 ? -13.819 -3.964 11.313 1.00 95.94 70 ALA A N 1
ATOM 561 C CA . ALA A 1 70 ? -14.256 -4.647 12.535 1.00 95.94 70 ALA A CA 1
ATOM 562 C C . ALA A 1 70 ? -13.350 -4.384 13.741 1.00 95.94 70 ALA A C 1
ATOM 564 O O . ALA A 1 70 ? -13.717 -4.639 14.882 1.00 95.94 70 ALA A O 1
ATOM 565 N N . ARG A 1 71 ? -12.115 -3.937 13.498 1.00 97.00 71 ARG A N 1
ATOM 566 C CA . ARG A 1 71 ? -11.080 -3.795 14.529 1.00 97.00 71 ARG A CA 1
ATOM 567 C C . ARG A 1 71 ? -10.557 -2.369 14.545 1.00 97.00 71 ARG A C 1
ATOM 569 O O . ARG A 1 71 ? -10.429 -1.796 13.462 1.00 97.00 71 ARG A O 1
ATOM 576 N N . PRO A 1 72 ? -10.177 -1.834 15.715 1.00 97.19 72 PRO A N 1
ATOM 577 C CA . PRO A 1 72 ? -9.581 -0.510 15.791 1.00 97.19 72 PRO A CA 1
ATOM 578 C C . PRO A 1 72 ? -8.271 -0.446 15.000 1.00 97.19 72 PRO A C 1
ATOM 580 O O . PRO A 1 72 ? -7.557 -1.447 14.831 1.00 97.19 72 PRO A O 1
ATOM 583 N N . VAL A 1 73 ? -7.955 0.752 14.510 1.00 97.06 73 VAL A N 1
ATOM 584 C CA . VAL A 1 73 ? -6.658 1.040 13.887 1.00 97.06 73 VAL A CA 1
ATOM 585 C C . VAL A 1 73 ? -5.536 0.770 14.893 1.00 97.06 73 VAL A C 1
ATOM 587 O O . VAL A 1 73 ? -5.623 1.139 16.060 1.00 97.06 73 VAL A O 1
ATOM 590 N N . PHE A 1 74 ? -4.466 0.117 14.439 1.00 96.94 74 PHE A N 1
ATOM 591 C CA . PHE A 1 74 ? -3.313 -0.182 15.278 1.00 96.94 74 PHE A CA 1
ATOM 592 C C . PHE A 1 74 ? -2.484 1.077 15.495 1.00 96.94 74 PHE A C 1
ATOM 594 O O . PHE A 1 74 ? -1.754 1.535 14.615 1.00 96.94 74 PHE A O 1
ATOM 601 N N . ASP A 1 75 ? -2.612 1.636 16.686 1.00 93.25 75 ASP A N 1
ATOM 602 C CA . ASP A 1 75 ? -2.090 2.947 17.036 1.00 93.25 75 ASP A CA 1
ATOM 603 C C . ASP A 1 75 ? -0.590 2.948 17.373 1.00 93.25 75 ASP A C 1
ATOM 605 O O . ASP A 1 75 ? 0.059 3.994 17.340 1.00 93.25 75 ASP A O 1
ATOM 609 N N . THR A 1 76 ? -0.008 1.784 17.637 1.00 95.62 76 THR A N 1
ATOM 610 C CA . THR A 1 76 ? 1.388 1.656 18.068 1.00 95.62 76 THR A CA 1
ATOM 611 C C . THR A 1 76 ? 2.373 1.735 16.896 1.00 95.62 76 THR A C 1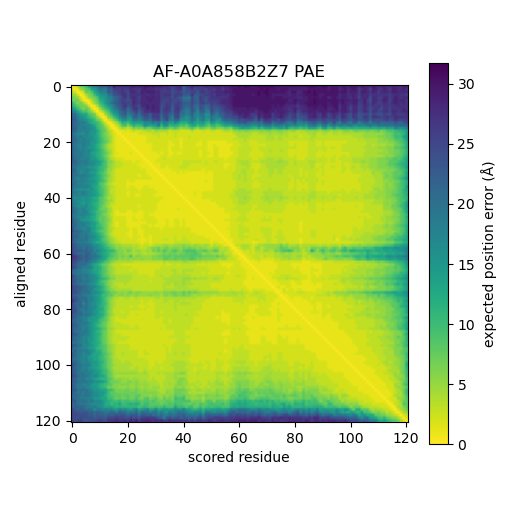
ATOM 613 O O . THR A 1 76 ? 3.558 1.983 17.093 1.00 95.62 76 THR A O 1
ATOM 616 N N . SER A 1 77 ? 1.899 1.562 15.654 1.00 95.62 77 SER A N 1
ATOM 617 C CA . SER A 1 77 ? 2.687 1.762 14.432 1.00 95.62 77 SER A CA 1
ATOM 618 C C . SER A 1 77 ? 2.209 3.009 13.694 1.00 95.62 77 SER A C 1
ATOM 620 O O . SER A 1 77 ? 1.072 3.066 13.227 1.00 95.62 77 SER A O 1
ATOM 622 N N . ALA A 1 78 ? 3.101 3.985 13.501 1.00 95.56 78 ALA A N 1
ATOM 623 C CA . ALA A 1 78 ? 2.807 5.187 12.717 1.00 95.56 78 ALA A CA 1
ATOM 624 C C . ALA A 1 78 ? 2.365 4.854 11.279 1.00 95.56 78 ALA A C 1
ATOM 626 O O . ALA A 1 78 ? 1.505 5.524 10.712 1.00 95.56 78 ALA A O 1
ATOM 627 N N . GLN A 1 79 ? 2.912 3.784 10.695 1.00 94.19 79 GLN A N 1
ATOM 628 C CA . GLN A 1 79 ? 2.547 3.341 9.352 1.00 94.19 79 GLN A CA 1
ATOM 629 C C . GLN A 1 79 ? 1.160 2.684 9.321 1.00 94.19 79 GLN A C 1
ATOM 631 O O . GLN A 1 79 ? 0.387 2.934 8.399 1.00 94.19 79 GLN A O 1
ATOM 636 N N . ALA A 1 80 ? 0.818 1.897 10.346 1.00 95.75 80 ALA A N 1
ATOM 637 C CA . ALA A 1 80 ? -0.517 1.318 10.469 1.00 95.75 80 ALA A CA 1
ATOM 638 C C . ALA A 1 80 ? -1.577 2.404 10.695 1.00 95.75 80 ALA A C 1
ATOM 640 O O . ALA A 1 80 ? -2.613 2.364 10.037 1.00 95.75 80 ALA A O 1
ATOM 641 N N . LYS A 1 81 ? -1.280 3.420 11.522 1.00 95.31 81 LYS A N 1
ATOM 642 C CA . LYS A 1 81 ? -2.093 4.641 11.659 1.00 95.31 81 LYS A CA 1
ATOM 643 C C . LYS A 1 81 ? -2.305 5.327 10.313 1.00 95.31 81 LYS A C 1
ATOM 645 O O . LYS A 1 81 ? -3.440 5.567 9.917 1.00 95.31 81 LYS A O 1
ATOM 650 N N . LYS A 1 82 ? -1.217 5.578 9.580 1.00 94.62 82 LYS A N 1
ATOM 651 C CA . LYS A 1 82 ? -1.247 6.253 8.276 1.00 94.62 82 LYS A CA 1
ATOM 652 C C . LYS A 1 82 ? -2.126 5.537 7.249 1.00 94.62 82 LYS A C 1
ATOM 654 O O . LYS A 1 82 ? -2.805 6.191 6.470 1.00 94.62 82 LYS A O 1
ATOM 659 N N . TRP A 1 83 ? -2.100 4.207 7.230 1.00 95.69 83 TRP A N 1
ATOM 660 C CA . TRP A 1 83 ? -2.913 3.401 6.313 1.00 95.69 83 TRP A CA 1
ATOM 661 C C . TRP A 1 83 ? -4.233 2.929 6.922 1.00 95.69 83 TRP A C 1
ATOM 663 O O . TRP A 1 83 ? -4.932 2.145 6.288 1.00 95.69 83 TRP A O 1
ATOM 673 N N . ARG A 1 84 ? -4.563 3.375 8.141 1.00 96.94 84 ARG A N 1
ATOM 674 C CA . ARG A 1 84 ? -5.771 2.997 8.883 1.00 96.94 84 ARG A CA 1
ATOM 675 C C . ARG A 1 84 ? -5.961 1.479 8.989 1.00 96.94 84 ARG A C 1
ATOM 677 O O . ARG A 1 84 ? -7.043 0.959 8.745 1.00 96.94 84 ARG A O 1
ATOM 684 N N . LEU A 1 85 ? -4.911 0.743 9.349 1.00 97.56 85 LEU A N 1
ATOM 685 C CA . LEU A 1 85 ? -4.943 -0.720 9.465 1.00 97.56 85 LEU A CA 1
ATOM 686 C C . LEU A 1 85 ? -4.934 -1.168 10.927 1.00 97.56 85 LEU A C 1
ATOM 688 O O . LEU A 1 85 ? -4.146 -0.670 11.727 1.00 97.56 85 LEU A O 1
ATOM 692 N N . CYS A 1 86 ? -5.739 -2.176 11.270 1.00 98.00 86 CYS A N 1
ATOM 693 C CA . CYS A 1 86 ? -5.527 -2.942 12.502 1.00 98.00 86 CYS A CA 1
ATOM 694 C C . CYS A 1 86 ? -4.230 -3.764 12.418 1.00 98.00 86 CYS A C 1
ATOM 696 O O . CYS A 1 86 ? -3.669 -3.965 11.337 1.00 98.00 86 CYS A O 1
ATOM 698 N N . LYS A 1 87 ? -3.781 -4.324 13.549 1.00 98.19 87 LYS A N 1
ATOM 699 C CA . LYS A 1 87 ? -2.512 -5.066 13.636 1.00 98.19 87 LYS A CA 1
ATOM 700 C C . LYS A 1 87 ? -2.455 -6.232 12.645 1.00 98.19 87 LYS A C 1
ATOM 702 O O . LYS A 1 87 ? -1.450 -6.401 11.964 1.00 98.19 87 LYS A O 1
ATOM 707 N N . GLY A 1 88 ? -3.540 -7.001 12.528 1.00 98.12 88 GLY A N 1
ATOM 708 C CA . GLY A 1 88 ? -3.612 -8.146 11.616 1.00 98.12 88 GLY A CA 1
ATOM 709 C C . GLY A 1 88 ? -3.485 -7.739 10.146 1.00 98.12 88 GLY A C 1
ATOM 710 O O . GLY A 1 88 ? -2.621 -8.250 9.437 1.00 98.12 88 GLY A O 1
ATOM 711 N N . CYS A 1 89 ? -4.292 -6.772 9.703 1.00 97.69 89 CYS A N 1
ATOM 712 C CA . CYS A 1 89 ? -4.247 -6.281 8.322 1.00 97.69 89 CYS A CA 1
ATOM 713 C C . CYS A 1 89 ? -2.926 -5.563 8.006 1.00 97.69 89 CYS A C 1
ATOM 715 O O . CYS A 1 89 ? -2.409 -5.695 6.901 1.00 97.69 89 CYS A O 1
ATOM 717 N N . TYR A 1 90 ? -2.334 -4.866 8.980 1.00 97.69 90 TYR A N 1
ATOM 718 C CA . TYR A 1 90 ? -1.012 -4.256 8.841 1.00 97.69 90 TYR A CA 1
ATOM 719 C C . TYR A 1 90 ? 0.091 -5.297 8.623 1.00 97.69 90 TYR A C 1
ATOM 721 O O . TYR A 1 90 ?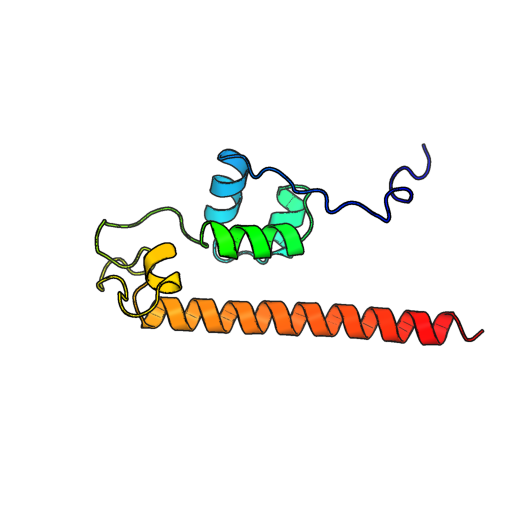 0.917 -5.135 7.727 1.00 97.69 90 TYR A O 1
ATOM 729 N N . LEU A 1 91 ? 0.105 -6.380 9.405 1.00 98.00 91 LEU A N 1
ATOM 730 C CA . LEU A 1 91 ? 1.093 -7.450 9.241 1.00 98.00 91 LEU A CA 1
ATOM 731 C C . LEU A 1 91 ? 0.919 -8.190 7.911 1.00 98.00 91 LEU A C 1
ATOM 733 O O . LEU A 1 91 ? 1.918 -8.495 7.262 1.00 98.00 91 LEU A O 1
ATOM 737 N N . ALA A 1 92 ? -0.323 -8.419 7.477 1.00 97.44 92 ALA A N 1
ATOM 738 C CA . ALA A 1 92 ? -0.610 -9.001 6.168 1.00 97.44 92 ALA A CA 1
ATOM 739 C C . ALA A 1 92 ? -0.100 -8.107 5.023 1.00 97.44 92 ALA A C 1
ATOM 741 O O . ALA A 1 92 ? 0.611 -8.583 4.140 1.00 97.44 92 ALA A O 1
ATOM 742 N N . GLU A 1 93 ? -0.380 -6.800 5.073 1.00 96.88 93 GLU A N 1
ATOM 743 C CA . GLU A 1 93 ? 0.113 -5.842 4.075 1.00 96.88 93 GLU A CA 1
ATOM 744 C C . GLU A 1 93 ? 1.645 -5.744 4.087 1.00 96.88 93 GLU A C 1
ATOM 746 O O . GLU A 1 93 ? 2.279 -5.696 3.033 1.00 96.88 93 GLU A O 1
ATOM 751 N N . ARG A 1 94 ? 2.270 -5.762 5.271 1.00 95.81 94 ARG A N 1
ATOM 752 C CA . ARG A 1 94 ? 3.731 -5.754 5.400 1.00 95.81 94 ARG A CA 1
ATOM 753 C C . ARG A 1 94 ? 4.357 -7.011 4.799 1.00 95.81 94 ARG A C 1
ATOM 755 O O . ARG A 1 94 ? 5.333 -6.891 4.064 1.00 95.81 94 ARG A O 1
ATOM 762 N N . LYS A 1 95 ? 3.795 -8.191 5.077 1.00 97.00 95 LYS A N 1
ATOM 763 C CA . LYS A 1 95 ? 4.237 -9.462 4.485 1.00 97.00 95 LYS A CA 1
ATOM 764 C C . LYS A 1 95 ? 4.151 -9.403 2.959 1.00 97.00 95 LYS A C 1
ATOM 766 O O . LYS A 1 95 ? 5.145 -9.662 2.291 1.00 97.00 95 LYS A O 1
ATOM 771 N N . ARG A 1 96 ? 3.011 -8.955 2.428 1.00 94.88 96 ARG A N 1
ATOM 772 C CA . ARG A 1 96 ? 2.791 -8.826 0.982 1.00 94.88 96 ARG A CA 1
ATOM 773 C C . ARG A 1 96 ? 3.827 -7.925 0.314 1.00 94.88 96 ARG A C 1
ATOM 775 O O . ARG A 1 96 ? 4.362 -8.263 -0.732 1.00 94.88 96 ARG A O 1
ATOM 782 N N . ARG A 1 97 ? 4.160 -6.790 0.933 1.00 93.19 97 ARG A N 1
ATOM 783 C CA . ARG A 1 97 ? 5.192 -5.879 0.410 1.00 93.19 97 ARG A CA 1
ATOM 784 C C . ARG A 1 97 ? 6.577 -6.506 0.374 1.00 93.19 97 ARG A C 1
ATOM 786 O O . ARG A 1 97 ? 7.300 -6.288 -0.590 1.00 93.19 97 ARG A O 1
ATOM 793 N N . LEU A 1 98 ? 6.939 -7.269 1.404 1.00 94.12 98 LEU A N 1
ATOM 794 C CA . LEU A 1 98 ? 8.216 -7.982 1.436 1.00 94.12 98 LEU A CA 1
ATOM 795 C C . LEU A 1 98 ? 8.290 -9.038 0.327 1.00 94.12 98 LEU A C 1
ATOM 797 O O . LEU A 1 98 ? 9.334 -9.181 -0.302 1.00 94.12 98 LEU A O 1
ATOM 801 N N . GLU A 1 99 ? 7.188 -9.738 0.055 1.00 94.12 99 GLU A N 1
ATOM 802 C CA . GLU A 1 99 ? 7.090 -10.701 -1.049 1.00 94.12 99 GLU A CA 1
ATOM 803 C C . GLU A 1 99 ? 7.219 -10.006 -2.415 1.00 94.12 99 GLU A C 1
ATOM 805 O O . GLU A 1 99 ? 8.060 -10.402 -3.222 1.00 94.12 99 GLU A O 1
ATOM 810 N N . GLU A 1 100 ? 6.475 -8.914 -2.636 1.00 90.75 100 GLU A N 1
ATOM 811 C CA . GLU A 1 100 ? 6.552 -8.098 -3.860 1.00 90.75 100 GLU A CA 1
ATOM 812 C C . GLU A 1 100 ? 7.973 -7.532 -4.086 1.00 90.75 100 GLU A C 1
ATOM 814 O O . GLU A 1 100 ? 8.479 -7.492 -5.212 1.00 90.75 100 GLU A O 1
ATOM 819 N N . GLU A 1 101 ? 8.646 -7.082 -3.022 1.00 90.69 101 GLU A N 1
ATOM 820 C CA . GLU A 1 101 ? 10.019 -6.576 -3.089 1.00 90.69 101 GLU A CA 1
ATOM 821 C C . GLU A 1 101 ? 11.028 -7.696 -3.364 1.00 90.69 101 GLU A C 1
ATOM 823 O O . GLU A 1 101 ? 11.907 -7.534 -4.216 1.00 90.69 101 GLU A O 1
ATOM 828 N N . ALA A 1 102 ? 10.888 -8.847 -2.704 1.00 92.69 102 ALA A N 1
ATOM 829 C CA . ALA A 1 102 ? 11.735 -10.010 -2.940 1.00 92.69 102 ALA A CA 1
ATOM 830 C C . ALA A 1 102 ? 11.636 -10.486 -4.396 1.00 92.69 102 ALA A C 1
ATOM 832 O O . ALA A 1 102 ? 12.660 -10.744 -5.031 1.00 92.69 102 ALA A O 1
ATOM 833 N N . GLU A 1 103 ? 10.428 -10.542 -4.955 1.00 90.25 103 GLU A N 1
ATOM 834 C CA . GLU A 1 103 ? 10.209 -10.876 -6.361 1.00 90.25 103 GLU A CA 1
ATOM 835 C C . GLU A 1 103 ? 10.841 -9.839 -7.299 1.00 90.25 103 GLU A C 1
ATOM 837 O O . GLU A 1 103 ? 11.621 -10.191 -8.190 1.00 90.25 103 GLU A O 1
ATOM 842 N N . SER A 1 104 ? 10.618 -8.547 -7.036 1.00 86.56 104 SER A N 1
ATOM 843 C CA . SER A 1 104 ? 11.254 -7.469 -7.799 1.00 86.56 104 SER A CA 1
ATOM 844 C C . SER A 1 104 ? 12.786 -7.540 -7.741 1.00 86.56 104 SER A C 1
ATOM 846 O O . SER A 1 104 ? 13.453 -7.193 -8.717 1.00 86.56 104 SER A O 1
ATOM 848 N N . ASN A 1 105 ? 13.365 -7.964 -6.618 1.00 89.44 105 ASN A N 1
ATOM 849 C CA . ASN A 1 105 ? 14.809 -8.132 -6.462 1.00 89.44 105 ASN A CA 1
ATOM 850 C C . ASN A 1 105 ? 15.325 -9.323 -7.268 1.00 89.44 105 ASN A C 1
ATOM 852 O O . ASN A 1 105 ? 16.336 -9.187 -7.959 1.00 89.44 105 ASN A O 1
ATOM 856 N N . ARG A 1 106 ? 14.612 -10.455 -7.247 1.00 91.44 106 ARG A N 1
ATOM 857 C CA . ARG A 1 106 ? 14.957 -11.645 -8.041 1.00 91.44 106 ARG A CA 1
ATOM 858 C C . ARG A 1 106 ? 14.998 -11.335 -9.534 1.00 91.44 106 ARG A C 1
ATOM 860 O O . ARG A 1 106 ? 15.976 -11.691 -10.187 1.00 91.44 106 ARG A O 1
ATOM 867 N N . ILE A 1 107 ? 13.995 -10.623 -10.057 1.00 87.62 107 ILE A N 1
ATOM 868 C CA . ILE A 1 107 ? 13.937 -10.231 -11.476 1.00 87.62 107 ILE A CA 1
ATOM 869 C C . ILE A 1 107 ? 15.133 -9.342 -11.840 1.00 87.62 107 ILE A C 1
ATOM 871 O O . ILE A 1 107 ? 15.830 -9.615 -12.818 1.00 87.62 107 ILE A O 1
ATOM 875 N N . ARG A 1 108 ? 15.429 -8.320 -11.022 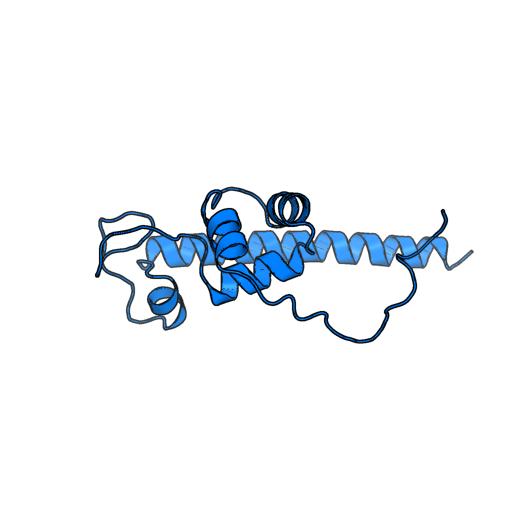1.00 86.62 108 ARG A N 1
ATOM 876 C CA . ARG A 1 108 ? 16.584 -7.429 -11.242 1.00 86.62 108 ARG A CA 1
ATOM 877 C C . ARG A 1 108 ? 17.909 -8.188 -11.240 1.00 86.62 108 ARG A C 1
ATOM 879 O O . ARG A 1 108 ? 18.737 -7.971 -12.119 1.00 86.62 108 ARG A O 1
ATOM 886 N N . GLN A 1 109 ? 18.103 -9.090 -10.281 1.00 90.94 109 GLN A N 1
ATOM 887 C CA . GLN A 1 109 ? 19.315 -9.902 -10.204 1.00 90.94 109 GLN A CA 1
ATOM 888 C C . GLN A 1 109 ? 19.443 -10.861 -11.394 1.00 90.94 109 GLN A C 1
ATOM 890 O O . GLN A 1 109 ? 20.540 -11.023 -11.920 1.00 90.94 109 GLN A O 1
ATOM 895 N N . ALA A 1 110 ? 18.345 -11.477 -11.843 1.00 91.12 110 ALA A N 1
ATOM 896 C CA . ALA A 1 110 ? 18.347 -12.347 -13.017 1.00 91.12 110 ALA A CA 1
ATOM 897 C C . ALA A 1 110 ? 18.705 -11.579 -14.300 1.00 91.12 110 ALA A C 1
ATOM 899 O O . ALA A 1 110 ? 19.543 -12.046 -15.067 1.00 91.12 110 ALA A O 1
ATOM 900 N N . ALA A 1 111 ? 18.135 -10.385 -14.494 1.00 88.38 111 ALA A N 1
ATOM 901 C CA . ALA A 1 111 ? 18.462 -9.516 -15.623 1.00 88.38 111 ALA A CA 1
ATOM 902 C C . ALA A 1 111 ? 19.936 -9.082 -15.603 1.00 88.38 111 ALA A C 1
ATOM 904 O O . ALA A 1 111 ? 20.625 -9.185 -16.614 1.00 88.38 111 ALA A O 1
ATOM 905 N N . HIS A 1 112 ? 20.445 -8.673 -14.438 1.00 87.94 112 HIS A N 1
ATOM 906 C CA . HIS A 1 112 ? 21.847 -8.292 -14.275 1.00 87.94 112 HIS A CA 1
ATOM 907 C C . HIS A 1 112 ? 22.812 -9.461 -14.541 1.00 87.94 112 HIS A C 1
ATOM 909 O O . HIS A 1 112 ? 23.854 -9.266 -15.156 1.00 87.94 112 HIS A O 1
ATOM 915 N N . ARG A 1 113 ? 22.470 -10.689 -14.118 1.00 90.12 113 ARG A N 1
ATOM 916 C CA . ARG A 1 113 ? 23.275 -11.884 -14.434 1.00 90.12 113 ARG A CA 1
ATOM 917 C C . ARG A 1 113 ? 23.334 -12.164 -15.937 1.00 90.12 113 ARG A C 1
ATOM 919 O O . ARG A 1 113 ? 24.410 -12.472 -16.425 1.00 90.12 113 ARG A O 1
ATOM 926 N N . ARG A 1 114 ? 22.214 -12.031 -16.658 1.00 85.00 114 ARG A N 1
ATOM 927 C CA . ARG A 1 114 ? 22.180 -12.209 -18.123 1.00 85.00 114 ARG A CA 1
ATOM 928 C C . ARG A 1 114 ? 23.039 -11.173 -18.845 1.00 85.00 114 ARG A C 1
ATOM 930 O O . ARG A 1 114 ? 23.868 -11.551 -19.652 1.00 85.00 114 ARG A O 1
ATOM 937 N N . GLN A 1 115 ? 22.934 -9.898 -18.461 1.00 82.81 115 GLN A N 1
ATOM 938 C CA . GLN A 1 115 ? 23.760 -8.830 -19.040 1.00 82.81 115 GLN A CA 1
ATOM 939 C C . GLN A 1 115 ? 25.264 -9.066 -18.876 1.00 82.81 115 GLN A C 1
ATOM 941 O O . GLN A 1 115 ? 26.023 -8.714 -19.768 1.00 82.81 115 GLN A O 1
ATOM 946 N N . LYS A 1 116 ? 25.700 -9.648 -17.751 1.00 82.81 116 LYS A N 1
ATOM 947 C CA . LYS A 1 116 ? 27.108 -10.022 -17.571 1.00 82.81 116 LYS A CA 1
ATOM 948 C C . LYS A 1 116 ? 27.534 -11.140 -18.522 1.00 82.81 116 LYS A C 1
ATOM 950 O O . LYS A 1 116 ? 28.583 -11.027 -19.128 1.00 82.81 116 LYS A O 1
ATOM 955 N N . LEU A 1 117 ? 26.706 -12.174 -18.676 1.00 73.19 117 LEU A N 1
ATOM 956 C CA . LEU A 1 117 ? 26.997 -13.292 -19.581 1.00 73.19 117 LEU A CA 1
ATOM 957 C C . LEU A 1 117 ? 27.033 -12.858 -21.054 1.00 73.19 117 LEU A C 1
ATOM 959 O O . LEU A 1 117 ? 27.890 -13.324 -21.791 1.00 73.19 117 LEU A O 1
ATOM 963 N N . ASP A 1 118 ? 26.133 -11.961 -21.464 1.00 69.19 118 ASP A N 1
ATOM 964 C CA . ASP A 1 118 ? 26.053 -11.471 -22.848 1.00 69.19 118 ASP A CA 1
ATOM 965 C C . ASP A 1 118 ? 27.112 -10.393 -23.166 1.00 69.19 118 ASP A C 1
ATOM 967 O O . ASP A 1 118 ? 27.394 -10.138 -24.332 1.00 69.19 118 ASP A O 1
ATOM 971 N N . GLY A 1 119 ? 27.661 -9.723 -22.144 1.00 58.12 119 GLY A N 1
ATOM 972 C CA . GLY A 1 119 ? 28.684 -8.676 -22.275 1.00 58.12 119 GLY A CA 1
ATOM 973 C C . GLY A 1 119 ? 30.131 -9.160 -22.118 1.00 58.12 119 GLY A C 1
ATOM 974 O O . GLY A 1 119 ? 31.042 -8.370 -22.346 1.00 58.12 119 GLY A O 1
ATOM 975 N N . ASP A 1 120 ? 30.330 -10.424 -21.736 1.00 52.91 120 ASP A N 1
ATOM 976 C CA . ASP A 1 120 ? 31.630 -11.112 -21.685 1.00 52.91 120 ASP A CA 1
ATOM 977 C C . ASP A 1 120 ? 31.925 -11.896 -22.999 1.00 52.91 120 ASP A C 1
ATOM 979 O O . ASP A 1 120 ? 32.745 -12.818 -22.999 1.00 52.91 120 ASP A O 1
ATOM 983 N N . VAL A 1 121 ? 31.269 -11.534 -24.118 1.00 47.53 121 VAL A N 1
ATOM 984 C CA . VAL A 1 121 ? 31.541 -12.014 -25.496 1.00 47.53 121 VAL A CA 1
ATOM 985 C C . VAL A 1 121 ? 32.104 -10.891 -26.358 1.00 47.53 121 VAL A C 1
ATOM 987 O O . VAL A 1 121 ? 31.514 -9.787 -26.347 1.00 47.53 121 VAL A O 1
#

Sequence (121 aa):
MRDEWALRKGRSSYVLWTDEMIRRMQAYPERTAAEIAAELRVTPSAVRHARQRYGRFSTGTDGLCIVCDARPVFDTSAQAKKWRLCKGCYLAERKRRLEEEAESNRIRQAAHRRQKLDGDV

Organism: Collinsella aerofaciens (strain ATCC 25986 / DSM 3979 / JCM 10188 / KCTC 3647 / NCTC 11838 / VPI 1003) (NCBI:txid411903)

Solvent-accessible surface area (backbone atoms only — not comparable to full-atom values): 7155 Å² total; per-residue (Å²): 144,78,83,90,82,77,87,70,91,84,67,88,78,78,73,81,78,45,71,66,56,52,50,59,51,30,74,45,62,85,60,52,44,57,60,51,9,61,77,70,74,51,51,39,64,57,44,52,53,45,37,70,72,65,32,51,62,83,64,62,54,88,73,24,7,36,86,74,62,78,42,57,39,26,76,92,39,73,66,24,46,74,51,29,17,17,62,68,59,36,52,53,54,51,51,52,50,51,51,56,49,52,52,56,48,52,54,52,52,53,52,53,53,50,54,52,65,68,64,76,110

pLDDT: mean 85.67, std 18.25, range [31.25, 98.19]

Radius of gyration: 17.87 Å; Cα contacts (8 Å, |Δi|>4): 100; chains: 1; bounding box: 47×27×54 Å